Protein AF-A0A1V1NQB7-F1 (afdb_monomer)

Sequence (109 aa):
MIPRELTAVTQISINQ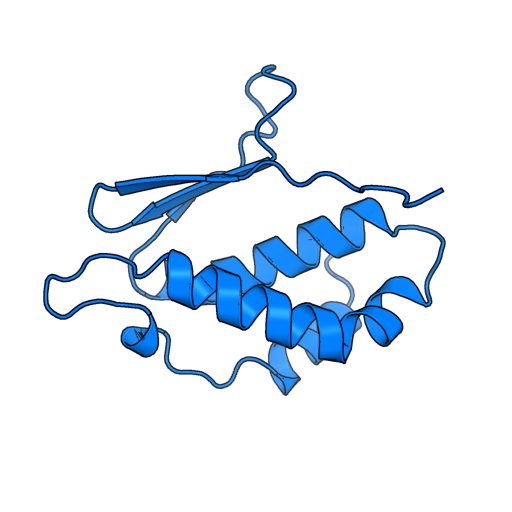NPAWYIHENGKLNIDKLLDEYIRFYKQHSEMITARKTYTEAAHHLFFMAWLQRIVNSGGIIEREYAAGLKRLDLCVRFSGEYFAFELKLSSKT

Mean predicted aligned err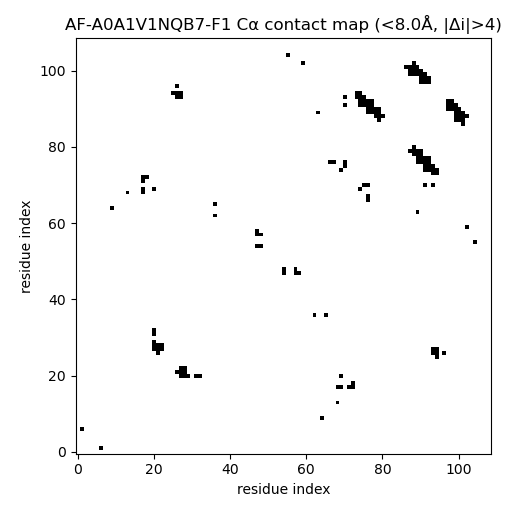or: 9.47 Å

Foldseek 3Di:
DPDVVLVVLLVPPPPDQLCVQADPVQDGVVVVLVVVVVVSCVVCVCVQCVPVPQNVVSVLVSVVSSVVNNVVVPKDKDAPPPDPPPFFGIWIGGPNDIDTDGDDDDDPD

Organism: NCBI:txid890399

Solvent-accessible surface area (backbone atoms only — not comparable to full-atom values): 6792 Å² total; per-residue (Å²): 132,83,58,70,66,63,52,48,60,53,64,76,72,64,86,68,68,50,69,78,40,43,44,97,88,63,40,73,39,58,68,62,50,50,53,52,46,54,55,51,44,72,76,46,42,66,78,65,49,69,53,76,88,48,47,70,63,48,54,52,53,49,53,50,58,61,48,49,56,50,26,77,73,74,33,45,78,48,68,52,84,80,67,88,59,96,69,47,60,39,33,39,40,40,78,91,43,78,48,80,41,62,86,76,90,76,81,85,124

Radius of gyration: 14.49 Å; Cα contacts (8 Å, |Δi|>4): 87; chains: 1; bounding box: 36×35×38 Å

Structure (mmCIF, N/CA/C/O backbone):
data_AF-A0A1V1NQB7-F1
#
_entry.id   AF-A0A1V1NQB7-F1
#
loop_
_atom_site.group_PDB
_atom_site.id
_atom_site.type_symbol
_atom_site.label_atom_id
_atom_site.label_alt_id
_atom_site.label_comp_id
_atom_site.label_asym_id
_atom_site.label_entity_id
_atom_site.label_seq_id
_atom_site.pdbx_PDB_ins_code
_atom_site.Cartn_x
_atom_site.Cartn_y
_atom_site.Cartn_z
_atom_site.occupancy
_atom_site.B_iso_or_equiv
_atom_site.auth_seq_id
_atom_site.auth_comp_id
_atom_site.auth_asym_id
_atom_site.auth_atom_id
_atom_site.pdbx_PDB_model_num
ATOM 1 N N . MET A 1 1 ? -3.564 -2.337 -20.878 1.00 35.06 1 MET A N 1
ATOM 2 C CA . MET A 1 1 ? -3.389 -3.805 -20.825 1.00 35.06 1 MET A CA 1
ATOM 3 C C . MET A 1 1 ? -2.202 -4.090 -19.914 1.00 35.06 1 MET A C 1
ATOM 5 O O . MET A 1 1 ? -1.137 -3.551 -20.185 1.00 35.06 1 MET A O 1
ATOM 9 N N . ILE A 1 2 ? -2.378 -4.819 -18.806 1.00 45.09 2 ILE A N 1
ATOM 10 C CA . ILE A 1 2 ? -1.243 -5.217 -17.950 1.00 45.09 2 ILE A CA 1
ATOM 11 C C . ILE A 1 2 ? -0.534 -6.392 -18.649 1.00 45.09 2 ILE A C 1
ATOM 13 O O . ILE A 1 2 ? -1.220 -7.338 -19.039 1.00 45.09 2 ILE A O 1
ATOM 17 N N . PRO A 1 3 ? 0.794 -6.350 -18.863 1.00 43.09 3 PRO A N 1
ATOM 18 C CA . PRO A 1 3 ? 1.521 -7.451 -19.489 1.00 43.09 3 PRO A CA 1
ATOM 19 C C . PRO A 1 3 ? 1.390 -8.748 -18.679 1.00 43.09 3 PRO A C 1
ATOM 21 O O . PRO A 1 3 ? 1.586 -8.739 -17.466 1.00 43.09 3 PRO A O 1
ATOM 24 N N . ARG A 1 4 ? 1.130 -9.876 -19.353 1.00 47.56 4 ARG A N 1
ATOM 25 C CA . ARG A 1 4 ? 0.975 -11.212 -18.736 1.00 47.56 4 ARG A CA 1
ATOM 26 C C . ARG A 1 4 ? 2.184 -11.653 -17.895 1.00 47.56 4 ARG A C 1
ATOM 28 O O . ARG A 1 4 ? 2.041 -12.456 -16.981 1.00 47.56 4 ARG A O 1
ATOM 35 N N . GLU A 1 5 ? 3.360 -11.089 -18.148 1.00 47.47 5 GLU A N 1
ATOM 36 C CA . GLU A 1 5 ? 4.559 -11.360 -17.349 1.00 47.47 5 GLU A CA 1
ATOM 37 C C . GLU A 1 5 ? 4.581 -10.627 -16.000 1.00 47.47 5 GLU A C 1
ATOM 39 O O . GLU A 1 5 ? 5.069 -11.186 -15.023 1.00 47.47 5 GLU A O 1
ATOM 44 N N . LEU A 1 6 ? 3.964 -9.440 -15.895 1.00 47.88 6 LEU A N 1
ATOM 45 C CA . LEU A 1 6 ? 3.713 -8.798 -14.595 1.00 47.88 6 LEU A CA 1
ATOM 46 C C . LEU A 1 6 ? 2.725 -9.625 -13.764 1.00 47.88 6 LEU A C 1
ATOM 48 O O . LEU A 1 6 ? 2.863 -9.711 -12.544 1.00 47.88 6 LEU A O 1
ATOM 52 N N . THR A 1 7 ? 1.765 -10.277 -14.427 1.00 49.12 7 THR A N 1
ATOM 53 C CA . THR A 1 7 ? 0.830 -11.215 -13.793 1.00 49.12 7 THR A CA 1
ATOM 54 C C . THR A 1 7 ? 1.547 -12.464 -13.274 1.00 49.12 7 THR A C 1
ATOM 56 O O . THR A 1 7 ? 1.274 -12.910 -12.170 1.00 49.12 7 THR A O 1
ATOM 59 N N . ALA A 1 8 ? 2.522 -12.999 -14.014 1.00 50.38 8 ALA A N 1
ATOM 60 C CA . ALA A 1 8 ? 3.279 -14.176 -13.583 1.00 50.38 8 ALA A CA 1
ATOM 61 C C . ALA A 1 8 ? 4.134 -13.905 -12.328 1.00 50.38 8 ALA A C 1
ATOM 63 O O . ALA A 1 8 ? 4.105 -14.698 -11.391 1.00 50.38 8 ALA A O 1
ATOM 64 N N . VAL A 1 9 ? 4.833 -12.763 -12.255 1.00 48.41 9 VAL A N 1
ATOM 65 C CA . VAL A 1 9 ? 5.627 -12.387 -11.064 1.00 48.41 9 VAL A CA 1
ATOM 66 C C . VAL A 1 9 ? 4.732 -12.145 -9.841 1.00 48.41 9 VAL A C 1
ATOM 68 O O . VAL A 1 9 ? 5.078 -12.535 -8.727 1.00 48.41 9 VAL A O 1
ATOM 71 N N . THR A 1 10 ? 3.549 -11.557 -10.041 1.00 51.31 10 THR A N 1
ATOM 72 C CA . THR A 1 10 ? 2.559 -11.388 -8.963 1.00 51.31 10 THR A CA 1
ATOM 73 C C . THR A 1 10 ? 1.970 -12.719 -8.491 1.00 51.31 10 THR A C 1
ATOM 75 O O . THR A 1 10 ? 1.690 -12.867 -7.307 1.00 51.31 10 THR A O 1
ATOM 78 N N . GLN A 1 11 ? 1.836 -13.717 -9.366 1.00 48.19 11 GLN A N 1
ATOM 79 C CA . GLN A 1 11 ? 1.293 -15.033 -9.010 1.00 48.19 11 GLN A CA 1
ATOM 80 C C . GLN A 1 11 ? 2.315 -15.961 -8.335 1.00 48.19 11 GLN A C 1
ATOM 82 O O . GLN A 1 11 ? 1.938 -16.751 -7.474 1.00 48.19 11 GLN A O 1
ATOM 87 N N . ILE A 1 12 ? 3.599 -15.870 -8.703 1.00 48.72 12 ILE A N 1
ATOM 88 C CA . ILE A 1 12 ? 4.652 -16.782 -8.218 1.00 48.72 12 ILE A CA 1
ATOM 89 C C . ILE A 1 12 ? 5.099 -16.452 -6.782 1.00 48.72 12 ILE A C 1
ATOM 91 O O . ILE A 1 12 ? 5.456 -17.363 -6.039 1.00 48.72 12 ILE A O 1
ATOM 95 N N . SER A 1 13 ? 5.038 -15.186 -6.352 1.00 49.91 13 SER A N 1
ATOM 96 C CA . SER A 1 13 ? 5.591 -14.770 -5.049 1.00 49.91 13 SER A CA 1
ATOM 97 C C . SER A 1 13 ? 4.565 -14.365 -3.982 1.00 49.91 13 SER A C 1
ATOM 99 O O . SER A 1 13 ? 4.937 -14.196 -2.821 1.00 49.91 13 SER A O 1
ATOM 101 N N . ILE A 1 14 ? 3.279 -14.213 -4.318 1.00 54.81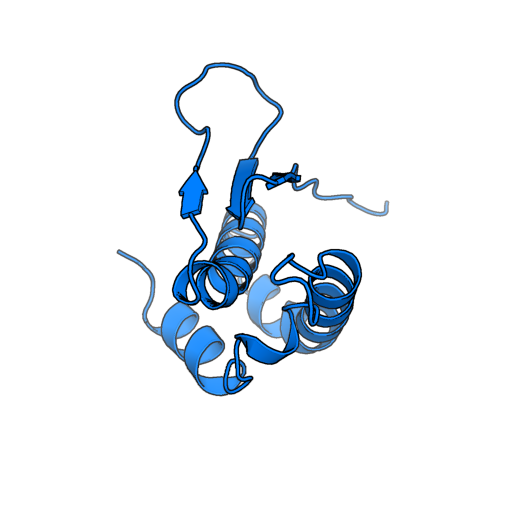 14 ILE A N 1
ATOM 102 C CA . ILE A 1 14 ? 2.262 -13.630 -3.420 1.00 54.81 14 ILE A CA 1
ATOM 103 C C . ILE A 1 14 ? 1.288 -14.710 -2.921 1.00 54.81 14 ILE A C 1
ATOM 105 O O . ILE A 1 14 ? 0.086 -14.640 -3.148 1.00 54.81 14 ILE A O 1
ATOM 109 N N . ASN A 1 15 ? 1.803 -15.727 -2.226 1.00 55.38 15 ASN A N 1
ATOM 110 C CA . ASN A 1 15 ? 0.985 -16.768 -1.578 1.00 55.38 15 ASN A CA 1
ATOM 111 C C . ASN A 1 15 ? 0.918 -16.582 -0.045 1.00 55.38 15 ASN A C 1
ATOM 113 O O . ASN A 1 15 ? 0.903 -17.542 0.719 1.00 55.38 15 ASN A O 1
ATOM 117 N N . GLN A 1 16 ? 0.969 -15.330 0.420 1.00 61.00 16 GLN A N 1
ATOM 118 C CA . GLN A 1 16 ? 0.914 -14.966 1.840 1.00 61.00 16 GLN A CA 1
ATOM 119 C C . GLN A 1 16 ? -0.508 -14.532 2.207 1.00 61.00 16 GLN A C 1
ATOM 121 O O . GLN A 1 16 ? -1.067 -13.655 1.547 1.00 61.00 16 GLN A O 1
ATOM 126 N N . ASN A 1 17 ? -1.079 -15.122 3.263 1.00 68.25 17 ASN A N 1
ATOM 127 C CA . ASN A 1 17 ? -2.411 -14.767 3.755 1.00 68.25 17 ASN A CA 1
ATOM 128 C C . ASN A 1 17 ? -2.413 -13.296 4.222 1.00 68.25 17 ASN A C 1
ATOM 130 O O . ASN A 1 17 ? -1.650 -12.954 5.130 1.00 68.25 17 ASN A O 1
ATOM 134 N N . PRO A 1 18 ? -3.265 -12.425 3.657 1.00 68.19 18 PRO A N 1
ATOM 135 C CA . PRO A 1 18 ? -3.325 -11.019 4.045 1.00 68.19 18 PRO A CA 1
ATOM 136 C C . PRO A 1 18 ? -3.576 -10.758 5.537 1.00 68.19 18 PRO A C 1
ATOM 138 O O . PRO A 1 18 ? -3.113 -9.741 6.054 1.00 68.19 18 PRO A O 1
ATOM 141 N N . ALA A 1 19 ? -4.236 -11.686 6.246 1.00 77.19 19 ALA A N 1
ATOM 142 C CA . ALA A 1 19 ? -4.452 -11.609 7.693 1.00 77.19 19 ALA A CA 1
ATOM 143 C C . ALA A 1 19 ? -3.138 -11.466 8.481 1.00 77.19 19 ALA A C 1
ATOM 145 O O . ALA A 1 19 ? -3.122 -10.928 9.582 1.00 77.19 19 ALA A O 1
ATOM 146 N N . TRP A 1 20 ? -2.010 -11.886 7.900 1.00 83.25 20 TRP A N 1
ATOM 147 C CA . TRP A 1 20 ? -0.693 -11.782 8.520 1.00 83.25 20 TRP A CA 1
ATOM 148 C C . TRP A 1 20 ? -0.202 -10.339 8.725 1.00 83.25 20 TRP A C 1
ATOM 150 O O . TRP A 1 20 ? 0.705 -10.112 9.533 1.00 83.25 20 TRP A O 1
ATOM 160 N N . TYR A 1 21 ? -0.779 -9.370 8.006 1.00 85.19 21 TYR A N 1
ATOM 161 C CA . TYR A 1 21 ? -0.472 -7.941 8.136 1.00 85.19 21 TYR A CA 1
ATOM 162 C C . TYR A 1 21 ? -1.465 -7.192 9.021 1.00 85.19 21 TYR A C 1
ATOM 164 O O . TYR A 1 21 ? -1.329 -5.985 9.175 1.00 85.19 21 TYR A O 1
ATOM 172 N N . ILE A 1 22 ? -2.453 -7.870 9.600 1.00 87.25 22 ILE A N 1
ATOM 173 C CA . ILE A 1 22 ? -3.478 -7.237 10.425 1.00 87.25 22 ILE A CA 1
ATOM 174 C C . ILE A 1 22 ? -3.157 -7.507 11.894 1.00 87.25 22 ILE A C 1
ATOM 176 O O . ILE A 1 22 ? -2.897 -8.642 12.290 1.00 87.25 22 ILE A O 1
ATOM 180 N N . HIS A 1 23 ? -3.120 -6.451 12.701 1.00 88.12 23 HIS A N 1
ATOM 181 C CA . HIS A 1 23 ? -3.011 -6.566 14.151 1.00 88.12 23 HIS A CA 1
ATOM 182 C C . HIS A 1 23 ? -4.298 -7.156 14.744 1.00 88.12 23 HIS A C 1
ATOM 184 O O . HIS A 1 23 ? -5.368 -7.064 14.149 1.00 88.12 23 HIS A O 1
ATOM 190 N N . GLU A 1 24 ? -4.230 -7.687 15.965 1.00 87.62 24 GLU A N 1
ATOM 191 C CA . GLU A 1 24 ? -5.406 -8.233 16.669 1.00 87.62 24 GLU A CA 1
ATOM 192 C C . GLU A 1 24 ? -6.542 -7.206 16.839 1.00 87.62 24 GLU A C 1
ATOM 194 O O . GLU A 1 24 ? -7.711 -7.572 16.907 1.00 87.62 24 GLU A O 1
ATOM 199 N N . ASN A 1 25 ? -6.214 -5.909 16.847 1.00 88.38 25 ASN A N 1
ATOM 200 C CA . ASN A 1 25 ? -7.179 -4.807 16.906 1.00 88.38 25 ASN A CA 1
ATOM 201 C C . ASN A 1 25 ? -7.810 -4.443 15.542 1.00 88.38 25 ASN A C 1
ATOM 203 O O . ASN A 1 25 ? -8.514 -3.439 15.454 1.00 88.38 25 ASN A O 1
ATOM 207 N N . GLY A 1 26 ? -7.532 -5.204 14.479 1.00 86.50 26 GLY A N 1
ATOM 208 C CA . GLY A 1 26 ? -8.066 -4.979 13.133 1.00 86.50 26 GLY A CA 1
ATOM 209 C C . GLY A 1 26 ? -7.344 -3.903 12.317 1.00 86.50 26 GLY A C 1
ATOM 210 O O . GLY A 1 26 ? -7.727 -3.656 11.175 1.00 86.50 26 GLY A O 1
ATOM 211 N N . LYS A 1 27 ? -6.297 -3.272 12.860 1.00 88.31 27 LYS A N 1
ATOM 212 C CA . LYS A 1 27 ? -5.500 -2.262 12.152 1.00 88.31 27 LYS A CA 1
ATOM 213 C C . LYS A 1 27 ? -4.415 -2.876 11.280 1.00 88.31 27 LYS A C 1
ATOM 215 O O . LYS A 1 27 ? -3.928 -3.977 11.544 1.00 88.31 27 LYS A O 1
ATOM 220 N N . LEU A 1 28 ? -3.998 -2.132 10.261 1.00 88.06 28 LEU A N 1
ATOM 221 C CA . LEU A 1 28 ? -2.927 -2.557 9.370 1.00 88.06 28 LEU A CA 1
ATOM 222 C C . LEU A 1 28 ? -1.560 -2.371 10.040 1.00 88.06 28 LEU A C 1
ATOM 224 O O . LEU A 1 28 ? -1.199 -1.269 10.440 1.00 88.06 28 LEU A O 1
ATOM 228 N N . ASN A 1 29 ? -0.765 -3.436 10.093 1.00 90.25 29 ASN A N 1
ATOM 229 C CA . ASN A 1 29 ? 0.648 -3.365 10.443 1.00 90.25 29 ASN A CA 1
ATOM 230 C C . ASN A 1 29 ? 1.448 -2.874 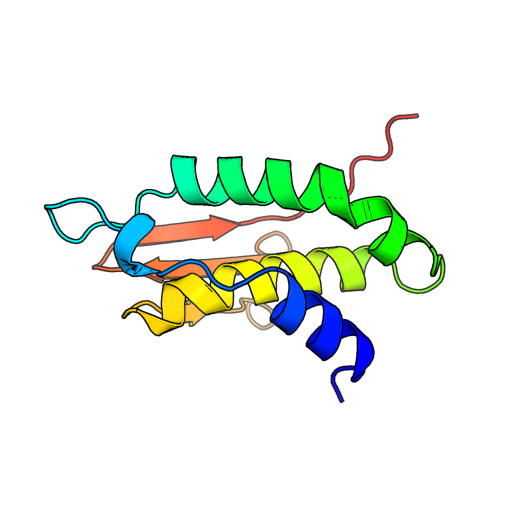9.230 1.00 90.25 29 ASN A C 1
ATOM 232 O O . ASN A 1 29 ? 1.963 -3.669 8.432 1.00 90.25 29 ASN A O 1
ATOM 236 N N . ILE A 1 30 ? 1.492 -1.551 9.064 1.00 87.00 30 ILE A N 1
ATOM 237 C CA . ILE A 1 30 ? 2.120 -0.927 7.900 1.00 87.00 30 ILE A CA 1
ATOM 238 C C . ILE A 1 30 ? 3.638 -1.122 7.873 1.00 87.00 30 ILE A C 1
ATOM 240 O O . ILE A 1 30 ? 4.193 -1.378 6.805 1.00 87.00 30 ILE A O 1
ATOM 244 N N . ASP A 1 31 ? 4.292 -1.099 9.033 1.00 90.12 31 ASP A N 1
ATOM 245 C CA . ASP A 1 31 ? 5.741 -1.279 9.134 1.00 90.12 31 ASP A CA 1
ATOM 246 C C . ASP A 1 31 ? 6.143 -2.663 8.617 1.00 90.12 31 ASP A C 1
ATOM 248 O O . ASP A 1 31 ? 6.963 -2.790 7.709 1.00 90.12 31 ASP A O 1
ATOM 252 N N . LYS A 1 32 ? 5.453 -3.714 9.078 1.00 89.25 32 LYS A N 1
ATOM 253 C CA . LYS A 1 32 ? 5.674 -5.085 8.600 1.00 89.25 32 LYS A CA 1
ATOM 254 C C . LYS A 1 32 ? 5.364 -5.244 7.111 1.00 89.25 32 LYS A C 1
ATOM 256 O O . LYS A 1 32 ? 6.040 -6.001 6.414 1.00 89.25 32 LYS A O 1
ATOM 261 N N . LEU A 1 33 ? 4.328 -4.569 6.607 1.00 87.62 33 LEU A N 1
ATOM 262 C CA . LEU A 1 33 ? 3.995 -4.584 5.181 1.00 87.62 33 LEU A CA 1
ATOM 263 C C . LEU A 1 33 ? 5.159 -4.047 4.345 1.00 87.62 33 LEU A C 1
ATOM 265 O O . LEU A 1 33 ? 5.511 -4.671 3.337 1.00 87.62 33 LEU A O 1
ATOM 269 N N . LEU A 1 34 ? 5.724 -2.906 4.747 1.00 88.44 34 LEU A N 1
ATOM 270 C CA . LEU A 1 34 ? 6.813 -2.235 4.043 1.00 88.44 34 LEU A CA 1
ATOM 271 C C . LEU A 1 34 ? 8.139 -2.986 4.183 1.00 88.44 34 LEU A C 1
ATOM 273 O O . LEU A 1 34 ? 8.857 -3.121 3.195 1.00 88.44 34 LEU A O 1
ATOM 277 N N . ASP A 1 35 ? 8.437 -3.546 5.352 1.00 90.00 35 ASP A N 1
ATOM 278 C CA . ASP A 1 35 ? 9.642 -4.355 5.557 1.00 90.00 35 ASP A CA 1
ATOM 279 C C . ASP A 1 35 ? 9.656 -5.590 4.651 1.00 90.00 35 ASP A C 1
ATOM 281 O O . ASP A 1 35 ? 10.645 -5.866 3.962 1.00 90.00 35 ASP A O 1
ATOM 285 N N . GLU A 1 36 ? 8.532 -6.308 4.581 1.00 87.81 36 GLU A N 1
ATOM 286 C CA . GLU A 1 36 ? 8.402 -7.450 3.677 1.00 87.81 36 GLU A CA 1
ATOM 287 C C . GLU A 1 36 ? 8.413 -7.010 2.207 1.00 87.81 36 GLU A C 1
ATOM 289 O O . GLU A 1 36 ? 8.978 -7.716 1.371 1.00 87.81 36 GLU A O 1
ATOM 294 N N . TYR A 1 37 ? 7.864 -5.829 1.882 1.00 85.75 37 TYR A N 1
ATOM 295 C CA . TYR A 1 37 ? 7.968 -5.267 0.532 1.00 85.75 37 TYR A CA 1
ATOM 296 C C . TYR A 1 37 ? 9.424 -5.040 0.147 1.00 85.75 37 TYR A C 1
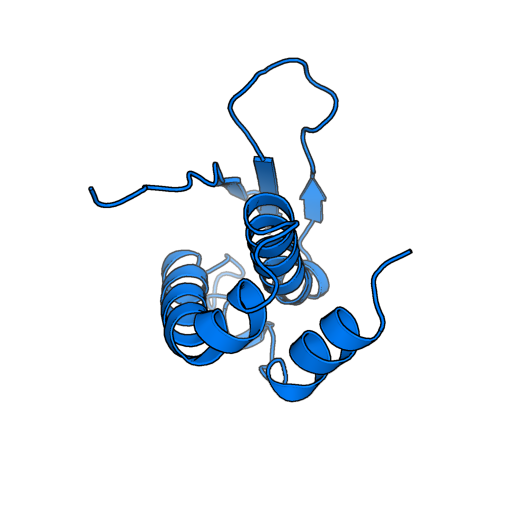ATOM 298 O O . TYR A 1 37 ? 9.846 -5.461 -0.923 1.00 85.75 37 TYR A O 1
ATOM 306 N N . ILE A 1 38 ? 10.208 -4.397 1.014 1.00 86.56 38 ILE A N 1
ATOM 307 C CA . ILE A 1 38 ? 11.615 -4.089 0.753 1.00 86.56 38 ILE A CA 1
ATOM 308 C C . ILE A 1 38 ? 12.421 -5.381 0.603 1.00 86.56 38 ILE A C 1
ATOM 310 O O . ILE A 1 38 ? 13.272 -5.466 -0.286 1.00 86.56 38 ILE A O 1
ATOM 314 N N . ARG A 1 39 ? 12.157 -6.397 1.437 1.00 87.00 39 ARG A N 1
ATOM 315 C CA . ARG A 1 39 ? 12.804 -7.713 1.325 1.00 87.00 39 ARG A CA 1
ATOM 316 C C . ARG A 1 39 ? 12.496 -8.363 -0.023 1.00 87.00 39 ARG A C 1
ATOM 318 O O . ARG A 1 39 ? 13.423 -8.722 -0.746 1.00 87.00 39 ARG A O 1
ATOM 325 N N . PHE A 1 40 ? 11.217 -8.437 -0.378 1.00 82.56 40 PHE A N 1
ATOM 326 C CA . PHE A 1 40 ? 10.755 -8.982 -1.650 1.00 82.56 40 PHE A CA 1
ATOM 327 C C . PHE A 1 40 ? 11.339 -8.213 -2.843 1.00 82.56 40 PHE A C 1
ATOM 329 O O . PHE A 1 40 ? 11.909 -8.791 -3.766 1.00 82.56 40 PHE A O 1
ATOM 336 N N . TYR A 1 41 ? 11.277 -6.888 -2.794 1.00 81.00 41 TYR A N 1
ATOM 337 C CA . TYR A 1 41 ? 11.789 -6.016 -3.834 1.00 81.00 41 TYR A CA 1
ATOM 338 C C . TYR A 1 41 ? 13.293 -6.226 -4.058 1.00 81.00 41 TYR A C 1
ATOM 340 O O . TYR A 1 41 ? 13.719 -6.422 -5.192 1.00 81.00 41 TYR A O 1
ATOM 348 N N . LYS A 1 42 ? 14.110 -6.294 -2.999 1.00 82.44 42 LYS A N 1
ATOM 349 C CA . LYS A 1 42 ? 15.551 -6.581 -3.124 1.00 82.44 42 LYS A CA 1
ATOM 350 C C . LYS A 1 42 ? 15.832 -7.930 -3.788 1.00 82.44 42 LYS A C 1
ATOM 352 O O . LYS A 1 42 ? 16.760 -8.015 -4.580 1.00 82.44 42 LYS A O 1
ATOM 357 N N . GLN A 1 43 ? 15.027 -8.953 -3.505 1.00 82.12 43 GLN A N 1
ATOM 358 C CA . GLN A 1 43 ? 15.207 -10.294 -4.070 1.00 82.12 43 GLN A CA 1
ATOM 359 C C . GLN A 1 43 ? 14.813 -10.394 -5.551 1.00 82.12 43 GLN A C 1
ATOM 361 O O . GLN A 1 43 ? 15.367 -11.222 -6.268 1.00 82.12 43 GLN A O 1
ATOM 366 N N . HIS A 1 44 ? 13.870 -9.569 -6.017 1.00 74.50 44 HIS A N 1
ATOM 367 C CA . HIS A 1 44 ? 13.275 -9.710 -7.354 1.00 74.50 44 HIS A CA 1
ATOM 368 C C . HIS A 1 44 ? 13.473 -8.494 -8.278 1.00 74.50 44 HIS A C 1
ATOM 370 O O . HIS A 1 44 ? 13.112 -8.549 -9.454 1.00 74.50 44 HIS A O 1
ATOM 376 N N . SER A 1 45 ? 14.066 -7.405 -7.781 1.00 70.00 45 SER A N 1
ATOM 377 C CA . SER A 1 45 ? 14.239 -6.142 -8.519 1.00 70.00 45 SER A CA 1
ATOM 378 C C . SER A 1 45 ? 15.050 -6.274 -9.810 1.00 70.00 45 SER A C 1
ATOM 380 O O . SER A 1 45 ? 14.743 -5.583 -10.780 1.00 70.00 45 SER A O 1
ATOM 382 N N . GLU A 1 46 ? 16.026 -7.180 -9.885 1.00 68.69 46 GLU A N 1
ATOM 383 C CA . GLU A 1 46 ? 16.829 -7.389 -11.101 1.00 68.69 46 GLU A CA 1
ATOM 384 C C . GLU A 1 46 ? 15.985 -7.920 -12.2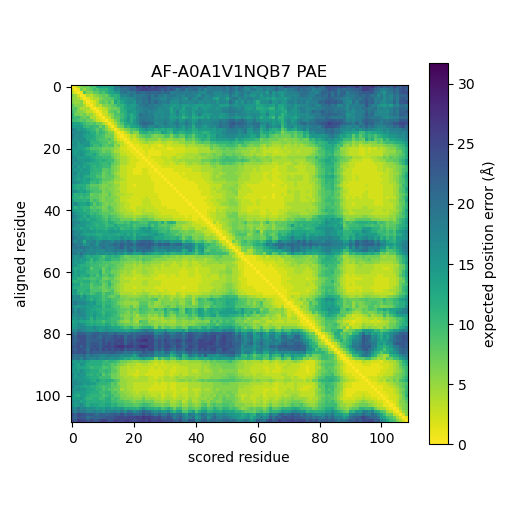69 1.00 68.69 46 GLU A C 1
ATOM 386 O O . GLU A 1 46 ? 16.096 -7.434 -13.394 1.00 68.69 46 GLU A O 1
ATOM 391 N N . MET A 1 47 ? 15.056 -8.844 -11.997 1.00 65.94 47 MET A N 1
ATOM 392 C CA . MET A 1 47 ? 14.121 -9.369 -13.000 1.00 65.94 47 MET A CA 1
ATOM 393 C C . MET A 1 47 ? 13.195 -8.271 -13.548 1.00 65.94 47 MET A C 1
ATOM 395 O O . MET A 1 47 ? 12.811 -8.289 -14.716 1.00 65.94 47 MET A O 1
ATOM 399 N N . ILE A 1 48 ? 12.852 -7.299 -12.701 1.00 62.38 48 ILE A N 1
ATOM 400 C CA . ILE A 1 48 ? 11.899 -6.223 -12.996 1.00 62.38 48 ILE A CA 1
ATOM 401 C C . ILE A 1 48 ? 12.584 -5.070 -13.743 1.00 62.38 48 ILE A C 1
ATOM 403 O O . ILE A 1 48 ? 12.004 -4.483 -14.655 1.00 62.38 48 ILE A O 1
ATOM 407 N N . THR A 1 49 ? 13.834 -4.766 -13.391 1.00 62.59 49 THR A N 1
ATOM 408 C CA . THR A 1 49 ? 14.624 -3.662 -13.961 1.00 62.59 49 THR A CA 1
ATOM 409 C C . THR A 1 49 ? 15.402 -4.039 -15.223 1.00 62.59 49 THR A C 1
ATOM 411 O O . THR A 1 49 ? 15.845 -3.146 -15.947 1.00 62.59 49 THR A O 1
ATOM 414 N N . ALA A 1 50 ? 15.505 -5.334 -15.554 1.00 60.94 50 ALA A N 1
ATOM 415 C CA . ALA A 1 50 ? 16.162 -5.825 -16.769 1.00 60.94 50 ALA A CA 1
ATOM 416 C C . ALA A 1 50 ? 15.619 -5.194 -18.071 1.00 60.94 50 ALA A C 1
ATOM 418 O O . ALA A 1 50 ? 16.334 -5.109 -19.071 1.00 60.94 50 ALA A O 1
ATOM 419 N N . ARG A 1 51 ? 14.375 -4.691 -18.074 1.00 57.97 51 ARG A N 1
ATOM 420 C CA . ARG A 1 51 ? 13.805 -3.920 -19.190 1.00 57.97 51 ARG A CA 1
ATOM 421 C C . ARG A 1 51 ? 13.959 -2.420 -18.919 1.00 57.97 51 ARG A C 1
ATOM 423 O O . ARG A 1 51 ? 13.063 -1.780 -18.374 1.00 57.97 51 ARG A O 1
ATOM 430 N N . LYS A 1 52 ? 15.097 -1.853 -19.342 1.00 54.34 52 LYS A N 1
ATOM 431 C CA . LYS A 1 52 ? 15.490 -0.437 -19.138 1.00 54.34 52 LYS A CA 1
ATOM 432 C C . LYS A 1 52 ? 14.474 0.613 -19.621 1.00 54.34 52 LYS A C 1
ATOM 434 O O . LYS A 1 52 ? 14.592 1.775 -19.255 1.00 54.34 52 LYS A O 1
ATOM 439 N N . THR A 1 53 ? 13.495 0.236 -20.440 1.00 54.03 53 THR A N 1
ATOM 440 C CA . THR A 1 53 ? 12.629 1.179 -21.160 1.00 54.03 53 THR A CA 1
ATOM 441 C C . THR A 1 53 ? 11.483 1.762 -20.318 1.00 54.03 53 THR A C 1
ATOM 443 O O . THR A 1 53 ? 10.936 2.789 -20.700 1.00 54.03 53 THR A O 1
ATOM 446 N N . TYR A 1 54 ? 11.118 1.159 -19.176 1.00 55.22 54 TYR A N 1
ATOM 447 C CA . TYR A 1 54 ? 9.961 1.598 -18.366 1.00 55.22 54 TYR A CA 1
ATOM 448 C C . TYR A 1 54 ? 10.186 1.463 -16.855 1.00 55.22 54 TYR A C 1
ATOM 450 O O . TYR A 1 54 ? 9.283 1.058 -16.122 1.00 55.22 54 TYR A O 1
ATOM 458 N N . THR A 1 55 ? 11.394 1.767 -16.379 1.00 65.69 55 THR A N 1
ATOM 459 C CA . THR A 1 55 ? 11.798 1.506 -14.991 1.00 65.69 55 THR A CA 1
ATOM 460 C C . THR A 1 55 ? 10.839 2.133 -13.980 1.00 65.69 55 THR A C 1
ATOM 462 O O . THR A 1 55 ? 10.272 1.410 -13.174 1.00 65.69 55 THR A O 1
ATOM 465 N N . GLU A 1 56 ? 10.571 3.435 -14.026 1.00 69.06 56 GLU A N 1
ATOM 466 C CA . GLU A 1 56 ? 9.718 4.114 -13.032 1.00 69.06 56 GLU A CA 1
ATOM 467 C C . GLU A 1 56 ? 8.290 3.554 -12.955 1.00 69.06 56 GLU A C 1
ATOM 469 O O . GLU A 1 56 ? 7.817 3.177 -11.882 1.00 69.06 56 GLU A O 1
ATOM 474 N N . ALA A 1 57 ? 7.636 3.396 -14.108 1.00 71.88 57 ALA A N 1
ATOM 475 C CA . ALA A 1 57 ? 6.305 2.805 -14.181 1.00 71.88 57 ALA A CA 1
ATOM 476 C C . ALA A 1 57 ? 6.293 1.350 -13.680 1.00 71.88 57 ALA A C 1
ATOM 478 O O . ALA A 1 57 ? 5.325 0.934 -13.046 1.00 71.88 57 ALA A O 1
ATOM 479 N N . ALA A 1 58 ? 7.362 0.581 -13.917 1.00 73.06 58 ALA A N 1
ATOM 480 C CA . ALA A 1 58 ? 7.486 -0.784 -13.416 1.00 73.06 58 ALA A CA 1
ATOM 481 C C . ALA A 1 58 ? 7.576 -0.829 -11.881 1.00 73.06 58 ALA A C 1
ATOM 483 O O . ALA A 1 58 ? 6.868 -1.624 -11.266 1.00 73.06 58 ALA A O 1
ATOM 484 N N . HIS A 1 59 ? 8.365 0.055 -11.257 1.00 77.69 59 HIS A N 1
ATOM 485 C CA . HIS A 1 59 ? 8.446 0.172 -9.793 1.00 77.69 59 HIS A CA 1
ATOM 486 C C . HIS A 1 59 ? 7.095 0.538 -9.178 1.00 77.69 59 HIS A C 1
ATOM 488 O O . HIS A 1 59 ? 6.651 -0.096 -8.219 1.00 77.69 59 HIS A O 1
ATOM 494 N N . HIS A 1 60 ? 6.414 1.522 -9.769 1.00 77.00 60 HIS A N 1
ATOM 495 C CA . HIS A 1 60 ? 5.097 1.950 -9.317 1.00 77.00 60 HIS A CA 1
ATOM 496 C C . HIS A 1 60 ? 4.060 0.824 -9.439 1.00 77.00 60 HIS A C 1
ATOM 498 O O . HIS A 1 60 ? 3.321 0.542 -8.495 1.00 77.00 60 HIS A O 1
ATOM 504 N N . LEU A 1 61 ? 4.018 0.130 -10.581 1.00 77.06 61 LEU A N 1
ATOM 505 C CA . LEU A 1 61 ? 3.122 -1.012 -10.788 1.00 77.06 61 LEU A CA 1
ATOM 506 C C . LEU A 1 61 ? 3.391 -2.144 -9.796 1.00 77.06 61 LEU A C 1
ATOM 508 O O . LEU A 1 61 ? 2.450 -2.779 -9.324 1.00 77.06 61 LEU A O 1
ATOM 512 N N . PHE A 1 62 ? 4.656 -2.381 -9.466 1.00 79.12 62 PHE A N 1
ATOM 513 C CA . PHE A 1 62 ? 5.045 -3.436 -8.546 1.00 79.12 62 PHE A CA 1
ATOM 514 C C . PHE A 1 62 ? 4.606 -3.145 -7.114 1.00 79.12 62 PHE A C 1
ATOM 516 O O . PHE A 1 62 ? 3.972 -3.988 -6.478 1.00 79.12 62 PHE A O 1
ATOM 523 N N . PHE A 1 63 ? 4.861 -1.928 -6.632 1.00 83.44 63 PHE A N 1
ATOM 524 C CA . PHE A 1 63 ? 4.386 -1.505 -5.320 1.00 83.44 63 PHE A CA 1
ATOM 525 C C . PHE A 1 63 ? 2.857 -1.512 -5.249 1.00 83.44 63 PHE A C 1
ATOM 527 O O . PHE A 1 63 ? 2.272 -1.981 -4.276 1.00 83.44 63 PHE A O 1
ATOM 534 N N . MET A 1 64 ? 2.185 -1.085 -6.318 1.00 80.50 64 MET A N 1
ATOM 535 C CA . MET A 1 64 ? 0.733 -1.132 -6.359 1.00 80.50 64 MET A CA 1
ATOM 536 C C . MET A 1 64 ? 0.187 -2.568 -6.305 1.00 80.50 64 MET A C 1
ATOM 538 O O . MET A 1 64 ? -0.753 -2.837 -5.557 1.00 80.50 64 MET A O 1
ATOM 542 N N . ALA A 1 65 ? 0.772 -3.501 -7.058 1.00 78.81 65 ALA A N 1
ATOM 543 C CA . ALA A 1 65 ? 0.386 -4.909 -6.997 1.00 78.81 65 ALA A CA 1
ATOM 544 C C . ALA A 1 65 ? 0.643 -5.513 -5.605 1.00 78.81 65 ALA A C 1
ATOM 546 O O . ALA A 1 65 ? -0.163 -6.297 -5.104 1.00 78.81 65 ALA A O 1
ATOM 547 N N . TRP A 1 66 ? 1.723 -5.091 -4.942 1.00 83.12 66 TRP A N 1
ATOM 548 C CA . TRP A 1 66 ? 1.997 -5.457 -3.557 1.00 83.12 66 TRP A CA 1
ATOM 549 C C . TRP A 1 66 ? 0.943 -4.928 -2.585 1.00 83.12 66 TRP A C 1
ATOM 551 O O . TRP A 1 66 ? 0.564 -5.637 -1.659 1.00 83.12 66 TRP A O 1
ATOM 561 N N . LEU A 1 67 ? 0.438 -3.710 -2.775 1.00 84.06 67 LEU A N 1
ATOM 562 C CA . LEU A 1 67 ? -0.624 -3.156 -1.934 1.00 84.06 67 LEU A CA 1
ATOM 563 C C . LEU A 1 67 ? -1.987 -3.801 -2.216 1.00 84.06 67 LEU A C 1
ATOM 565 O O . LEU A 1 67 ? -2.777 -3.972 -1.287 1.00 84.06 67 LEU A O 1
ATOM 569 N N . GLN A 1 68 ? -2.258 -4.219 -3.461 1.00 76.94 68 GLN A N 1
ATOM 570 C CA . GLN A 1 68 ? -3.524 -4.866 -3.836 1.00 76.94 68 GLN A CA 1
ATOM 571 C C . GLN A 1 68 ? -3.840 -6.102 -2.982 1.00 76.94 68 GLN A C 1
ATOM 573 O O . GLN A 1 68 ? -4.993 -6.314 -2.612 1.00 76.94 68 GLN A O 1
ATOM 578 N N . ARG A 1 69 ? -2.826 -6.880 -2.582 1.00 74.31 69 ARG A N 1
ATOM 579 C CA . ARG A 1 69 ? -3.024 -8.057 -1.715 1.00 74.31 69 ARG A CA 1
ATOM 580 C C . ARG A 1 69 ? -3.601 -7.702 -0.335 1.00 74.31 69 ARG A C 1
ATOM 582 O O . ARG A 1 69 ? -4.331 -8.498 0.242 1.00 74.31 69 ARG A O 1
ATOM 589 N N . ILE A 1 70 ? -3.277 -6.517 0.184 1.00 69.75 70 ILE A N 1
ATOM 590 C CA . ILE A 1 70 ? -3.661 -6.058 1.525 1.00 69.75 70 ILE A CA 1
ATOM 591 C C . ILE A 1 70 ? -5.092 -5.527 1.481 1.00 69.75 70 ILE A C 1
ATOM 593 O O . ILE A 1 70 ? -5.925 -5.881 2.310 1.00 69.75 70 ILE A O 1
ATOM 597 N N . VAL A 1 71 ? -5.403 -4.709 0.475 1.00 68.56 71 VAL A N 1
ATOM 598 C CA . VAL A 1 71 ? -6.739 -4.115 0.338 1.00 68.56 71 VAL A CA 1
ATOM 599 C C . VAL A 1 71 ? -7.817 -5.131 -0.013 1.00 68.56 71 VAL A C 1
ATOM 601 O O . VAL A 1 71 ? -8.949 -4.973 0.432 1.00 68.56 71 VAL A O 1
ATOM 604 N N . ASN A 1 72 ? -7.458 -6.245 -0.658 1.00 69.81 72 ASN A N 1
ATOM 605 C CA . ASN A 1 72 ? -8.362 -7.384 -0.835 1.00 69.81 72 ASN A CA 1
ATOM 606 C C . ASN A 1 72 ? -8.869 -7.976 0.500 1.00 69.81 72 ASN A C 1
ATOM 608 O O . ASN A 1 72 ? -9.753 -8.823 0.485 1.00 69.81 72 ASN A O 1
ATOM 612 N N . SER A 1 73 ? -8.340 -7.533 1.648 1.00 67.19 73 SER A N 1
ATOM 613 C CA . SER A 1 73 ? -8.765 -7.944 2.999 1.00 67.19 73 SER A CA 1
ATOM 614 C C . SER A 1 73 ? -9.524 -6.871 3.773 1.00 67.19 73 SER A C 1
ATOM 616 O O . SER A 1 73 ? -9.558 -6.905 4.999 1.00 67.19 73 SER A O 1
ATOM 618 N N . GLY A 1 74 ? -10.142 -5.923 3.063 1.00 71.56 74 GLY A N 1
ATOM 619 C CA . GLY A 1 74 ? -11.027 -4.908 3.650 1.00 71.56 74 GLY A CA 1
ATOM 620 C C . GLY A 1 74 ? -10.505 -3.472 3.575 1.00 71.56 74 GLY A C 1
ATOM 621 O O . GLY A 1 74 ? -11.039 -2.595 4.250 1.00 71.56 74 GLY A O 1
ATOM 622 N N . GLY A 1 75 ? -9.473 -3.220 2.767 1.00 78.62 75 GLY A N 1
ATOM 623 C CA . GLY A 1 75 ? -8.956 -1.878 2.498 1.00 78.62 75 GLY A CA 1
ATOM 624 C C . GLY A 1 75 ? -9.352 -1.353 1.121 1.00 78.62 75 GLY A C 1
ATOM 625 O O . GLY A 1 75 ? -9.934 -2.061 0.303 1.00 78.62 75 GLY A O 1
ATOM 626 N N . ILE A 1 76 ? -8.992 -0.103 0.842 1.00 77.88 76 ILE A N 1
ATOM 627 C CA . ILE A 1 76 ? -9.180 0.552 -0.456 1.00 77.88 76 ILE A CA 1
ATOM 628 C C . ILE A 1 76 ? -7.866 1.236 -0.842 1.00 77.88 76 ILE A C 1
ATOM 630 O O . ILE A 1 76 ? -7.237 1.880 -0.005 1.00 77.88 76 ILE A O 1
ATOM 634 N N . ILE A 1 77 ? -7.442 1.086 -2.102 1.00 76.81 77 ILE A N 1
ATOM 635 C CA . ILE A 1 77 ? -6.352 1.888 -2.678 1.00 76.81 77 ILE A CA 1
ATOM 636 C C . ILE A 1 77 ? -6.986 2.982 -3.518 1.00 76.81 77 ILE A C 1
ATOM 638 O O . ILE A 1 77 ? -7.643 2.700 -4.521 1.00 76.81 77 ILE A O 1
ATOM 642 N N . GLU A 1 78 ? -6.740 4.221 -3.136 1.00 75.69 78 GLU A N 1
ATOM 643 C CA . GLU A 1 78 ? -7.095 5.402 -3.902 1.00 75.69 78 GLU A CA 1
ATOM 644 C C . GLU A 1 78 ? -5.835 5.862 -4.649 1.00 75.69 78 GLU A C 1
ATOM 646 O O . GLU A 1 78 ? -4.770 6.058 -4.060 1.00 75.69 78 GLU A O 1
ATOM 651 N N . ARG A 1 79 ? -5.926 5.971 -5.980 1.00 70.06 79 ARG A N 1
ATOM 652 C CA . ARG A 1 79 ? -4.861 6.577 -6.786 1.00 70.06 79 ARG A CA 1
ATOM 653 C C . ARG A 1 79 ? -5.187 8.050 -6.964 1.00 70.06 79 ARG A C 1
ATOM 655 O O . ARG A 1 79 ? -6.130 8.376 -7.685 1.00 70.06 79 ARG A O 1
ATOM 662 N N . GLU A 1 80 ? -4.387 8.937 -6.397 1.00 64.25 80 GLU A N 1
ATOM 663 C CA . GLU A 1 80 ? -4.513 10.372 -6.659 1.00 64.25 80 GLU A CA 1
ATOM 664 C C . GLU A 1 80 ? -3.798 10.768 -7.958 1.00 64.25 80 GLU A C 1
ATOM 666 O O . GLU A 1 80 ? -2.962 11.659 -7.992 1.00 64.25 80 GLU A O 1
ATOM 671 N N . TYR A 1 81 ? -4.150 10.145 -9.085 1.00 50.00 81 TYR A N 1
ATOM 672 C CA . TYR A 1 81 ? -3.646 10.627 -10.378 1.00 50.00 81 TYR A CA 1
ATOM 673 C C . TYR A 1 81 ? -4.411 11.874 -10.877 1.00 50.00 81 TYR A C 1
ATOM 675 O O . TYR A 1 81 ? -3.997 12.517 -11.836 1.00 50.00 81 TYR A O 1
ATOM 683 N N . ALA A 1 82 ? -5.538 12.233 -10.243 1.00 44.53 82 ALA A N 1
ATOM 684 C CA . ALA A 1 82 ? -6.478 13.235 -10.759 1.00 44.53 82 ALA A CA 1
ATOM 685 C C . ALA A 1 82 ? -6.498 14.580 -10.005 1.00 44.53 82 ALA A C 1
ATOM 687 O O . ALA A 1 82 ? -7.162 15.508 -10.459 1.00 44.53 82 ALA A O 1
ATOM 688 N N . ALA A 1 83 ? -5.784 14.725 -8.886 1.00 46.72 83 ALA A N 1
ATOM 689 C CA . ALA A 1 83 ? -5.960 15.876 -7.997 1.00 46.72 83 ALA A CA 1
ATOM 690 C C . ALA A 1 83 ? -4.855 16.942 -8.089 1.00 46.72 83 ALA A C 1
ATOM 692 O O . ALA A 1 83 ? -4.648 17.657 -7.125 1.00 46.72 83 ALA A O 1
ATOM 693 N N . GLY A 1 84 ? -4.108 17.071 -9.195 1.00 46.69 84 GLY A N 1
ATOM 694 C CA . GLY A 1 84 ? -3.200 18.217 -9.436 1.00 46.69 84 GLY A CA 1
ATOM 695 C C . GLY A 1 84 ? -2.087 18.481 -8.394 1.00 46.69 84 GLY A C 1
ATOM 696 O O . GLY A 1 84 ? -1.299 19.414 -8.561 1.00 46.69 84 GLY A O 1
ATOM 697 N N . LEU A 1 85 ? -1.986 17.665 -7.345 1.00 46.78 85 LEU A N 1
ATOM 698 C CA . LEU A 1 85 ? -1.052 17.762 -6.233 1.00 46.78 85 LEU A CA 1
ATOM 699 C C . LEU A 1 85 ? 0.105 16.811 -6.535 1.00 46.78 85 LEU A C 1
ATOM 701 O O . LEU A 1 85 ? 0.037 15.612 -6.307 1.00 46.78 85 LEU A O 1
ATOM 705 N N . LYS A 1 86 ? 1.160 17.368 -7.129 1.00 48.62 86 LYS A N 1
ATOM 706 C CA . LYS A 1 86 ? 2.316 16.693 -7.749 1.00 48.62 86 LYS A CA 1
ATOM 707 C C . LYS A 1 86 ? 3.191 15.800 -6.830 1.00 48.62 86 LYS A C 1
ATOM 709 O O . LYS A 1 86 ? 4.395 15.747 -7.066 1.00 48.62 86 LYS A O 1
ATOM 714 N N . ARG A 1 87 ? 2.681 15.183 -5.754 1.00 52.62 87 ARG A N 1
ATOM 715 C CA . ARG A 1 87 ? 3.517 14.489 -4.745 1.00 52.62 87 ARG A CA 1
ATOM 716 C C . ARG A 1 87 ? 2.912 13.246 -4.077 1.00 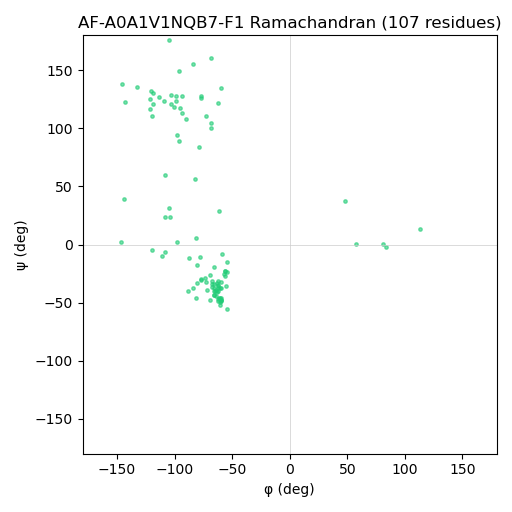52.62 87 ARG A C 1
ATOM 718 O O . ARG A 1 87 ? 3.565 12.701 -3.194 1.00 52.62 87 ARG A O 1
ATOM 725 N N . LEU A 1 88 ? 1.709 12.800 -4.444 1.00 57.12 88 LEU A N 1
ATOM 726 C CA . LEU A 1 88 ? 1.132 11.574 -3.881 1.00 57.12 88 LEU A CA 1
ATOM 727 C C . LEU A 1 88 ? 0.822 10.565 -4.983 1.00 57.12 88 LEU A C 1
ATOM 729 O O . LEU A 1 88 ? -0.026 10.814 -5.835 1.00 57.12 88 LEU A O 1
ATOM 733 N N . ASP A 1 89 ? 1.495 9.417 -4.948 1.00 70.56 89 ASP A N 1
ATOM 734 C CA . ASP A 1 89 ? 1.307 8.378 -5.960 1.00 70.56 89 ASP A CA 1
ATOM 735 C C . ASP A 1 89 ? 0.171 7.424 -5.569 1.00 70.56 89 ASP A C 1
ATOM 737 O O . ASP A 1 89 ? -0.637 7.022 -6.411 1.00 70.56 89 ASP A O 1
ATOM 741 N N . LEU A 1 90 ? 0.080 7.069 -4.279 1.00 80.56 90 LEU A N 1
ATOM 742 C CA . LEU A 1 90 ? -0.893 6.103 -3.760 1.00 80.56 90 LEU A CA 1
ATOM 743 C C . LEU A 1 90 ? -1.365 6.482 -2.350 1.00 80.56 90 LEU A C 1
ATOM 745 O O . LEU A 1 90 ? -0.558 6.819 -1.487 1.00 80.56 90 LEU A O 1
ATOM 749 N N . CYS A 1 91 ? -2.664 6.338 -2.095 1.00 84.00 91 CYS A N 1
ATOM 750 C CA . CYS A 1 91 ? -3.253 6.400 -0.762 1.00 84.00 91 CYS A CA 1
ATOM 751 C C . CYS A 1 91 ? -3.923 5.060 -0.438 1.00 84.00 91 CYS A C 1
ATOM 753 O O . CYS A 1 91 ? -4.691 4.527 -1.240 1.00 84.00 91 CYS A O 1
ATOM 755 N N . VAL A 1 92 ? -3.633 4.494 0.730 1.00 85.12 92 VAL A N 1
ATOM 756 C CA . VAL A 1 92 ? -4.301 3.292 1.236 1.00 85.12 92 VAL A CA 1
ATOM 757 C C . VAL A 1 92 ? -5.184 3.683 2.402 1.00 85.12 92 VAL A C 1
ATOM 759 O O . VAL A 1 92 ? -4.700 4.208 3.402 1.00 85.12 92 VAL A O 1
ATOM 762 N N . ARG A 1 93 ? -6.472 3.366 2.292 1.00 87.12 93 ARG A N 1
ATOM 763 C CA . ARG A 1 93 ? -7.433 3.474 3.383 1.00 87.12 93 ARG A CA 1
ATOM 764 C C . ARG A 1 93 ? -7.717 2.092 3.950 1.00 87.12 93 ARG A C 1
ATOM 766 O O . ARG A 1 93 ? -8.176 1.209 3.226 1.00 87.12 93 ARG A O 1
ATOM 773 N N . PHE A 1 94 ? -7.459 1.897 5.238 1.00 87.12 94 PHE A N 1
ATOM 774 C CA . PHE A 1 94 ? -7.657 0.611 5.905 1.00 87.12 94 PHE A CA 1
ATOM 775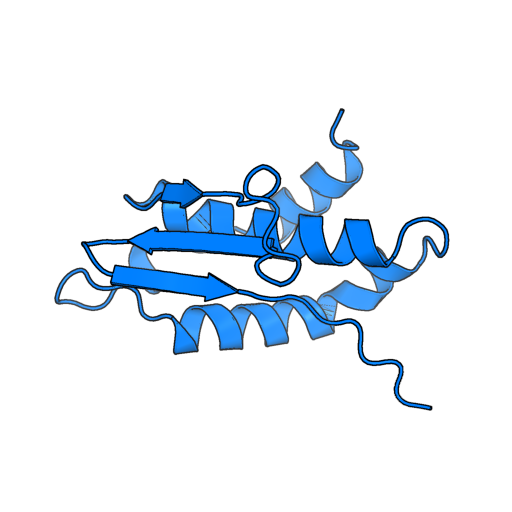 C C . PHE A 1 94 ? -8.161 0.823 7.331 1.00 87.12 94 PHE A C 1
ATOM 777 O O . PHE A 1 94 ? -7.519 1.515 8.108 1.00 87.12 94 PHE A O 1
ATOM 784 N N . SER A 1 95 ? -9.316 0.250 7.682 1.00 87.81 95 SER A N 1
ATOM 785 C CA . SER A 1 95 ? -9.897 0.345 9.035 1.00 87.81 95 SER A CA 1
ATOM 786 C C . SER A 1 95 ? -9.936 1.776 9.628 1.00 87.81 95 SER A C 1
ATOM 788 O O . SER A 1 95 ? -9.712 1.975 10.821 1.00 87.81 95 SER A O 1
ATOM 790 N N . GLY A 1 96 ? -10.214 2.787 8.795 1.00 85.62 96 GLY A N 1
ATOM 791 C CA . GLY A 1 96 ? -10.263 4.200 9.208 1.00 85.62 96 GLY A CA 1
ATOM 792 C C . GLY A 1 96 ? -8.909 4.924 9.240 1.00 85.62 96 GLY A C 1
ATOM 793 O O . GLY A 1 96 ? -8.882 6.124 9.500 1.00 85.62 96 GLY A O 1
ATOM 794 N N . GLU A 1 97 ? -7.808 4.233 8.940 1.00 87.25 97 GLU A N 1
ATOM 795 C CA . GLU A 1 97 ? -6.463 4.801 8.815 1.00 87.25 97 GLU A CA 1
ATOM 796 C C . GLU A 1 97 ? -6.131 5.116 7.354 1.00 87.25 97 GLU A C 1
ATOM 798 O O . GLU A 1 97 ? -6.611 4.441 6.438 1.00 87.25 97 GLU A O 1
ATOM 803 N N . TYR A 1 98 ? -5.306 6.145 7.153 1.00 87.62 98 TYR A N 1
ATOM 804 C CA . TYR A 1 98 ? -4.869 6.622 5.844 1.00 87.62 98 TYR A CA 1
ATOM 805 C C . TYR A 1 98 ? -3.347 6.554 5.763 1.00 87.62 98 TYR A C 1
ATOM 807 O O . TYR A 1 98 ? -2.651 7.143 6.590 1.00 87.62 98 TYR A O 1
ATOM 815 N N . PHE A 1 99 ? -2.839 5.867 4.746 1.00 86.56 99 PHE A N 1
ATOM 816 C CA . PHE A 1 99 ? -1.412 5.737 4.477 1.00 86.56 99 PHE A CA 1
ATOM 817 C C . PHE A 1 99 ? -1.106 6.313 3.100 1.00 86.56 99 PHE A C 1
ATOM 819 O O . PHE A 1 99 ? -1.510 5.767 2.074 1.00 86.56 99 PHE A O 1
ATOM 826 N N . ALA A 1 100 ? -0.402 7.437 3.098 1.00 85.94 100 ALA A N 1
ATOM 827 C CA . ALA A 1 100 ? 0.017 8.164 1.912 1.00 85.94 100 ALA A CA 1
ATOM 828 C C . ALA A 1 100 ? 1.431 7.726 1.499 1.00 85.94 100 ALA A C 1
ATOM 830 O O . ALA A 1 100 ? 2.351 7.759 2.316 1.00 85.94 100 ALA A O 1
ATOM 831 N N . PHE A 1 101 ? 1.607 7.343 0.234 1.00 83.00 101 PHE A N 1
ATOM 832 C CA . PHE A 1 101 ? 2.889 6.926 -0.328 1.00 83.00 101 PHE A CA 1
ATOM 833 C C . PHE A 1 101 ? 3.299 7.814 -1.502 1.00 83.00 101 PHE A C 1
ATOM 835 O O . PHE A 1 101 ? 2.533 8.042 -2.441 1.00 83.00 101 PHE A O 1
ATOM 842 N N . GLU A 1 102 ? 4.554 8.248 -1.459 1.00 82.69 102 GLU A N 1
ATOM 843 C CA . GLU A 1 102 ? 5.265 8.902 -2.554 1.00 82.69 102 GLU A CA 1
ATOM 844 C C . GLU A 1 102 ? 6.465 8.017 -2.912 1.00 82.69 102 GLU A C 1
ATOM 846 O O . GLU A 1 102 ? 7.311 7.719 -2.063 1.00 82.69 102 GLU A O 1
ATOM 851 N N . LEU A 1 103 ? 6.529 7.555 -4.157 1.00 76.88 103 LEU A N 1
ATOM 852 C CA . LEU A 1 103 ? 7.614 6.729 -4.663 1.00 76.88 103 LEU A CA 1
ATOM 853 C C . LEU A 1 103 ? 8.635 7.627 -5.355 1.00 76.88 103 LEU A C 1
ATOM 855 O O . LEU A 1 103 ? 8.361 8.247 -6.376 1.00 76.88 103 LEU A O 1
ATOM 859 N N . LYS A 1 104 ? 9.857 7.664 -4.825 1.00 74.00 104 LYS A N 1
ATOM 860 C CA . LYS A 1 104 ? 10.969 8.392 -5.444 1.00 74.00 104 LYS A CA 1
ATOM 861 C C . LYS A 1 104 ? 12.041 7.429 -5.910 1.00 74.00 104 LYS A C 1
ATOM 863 O O . LYS A 1 104 ? 12.579 6.652 -5.122 1.00 74.00 104 LYS A O 1
ATOM 868 N N . LEU A 1 105 ? 12.411 7.537 -7.182 1.00 67.19 105 LEU A N 1
ATOM 869 C CA . LEU A 1 105 ? 13.651 6.955 -7.673 1.00 67.19 105 LEU A CA 1
ATOM 870 C C . LEU A 1 105 ? 14.819 7.786 -7.140 1.00 67.19 105 LEU A C 1
ATOM 872 O O . LEU A 1 105 ? 15.033 8.922 -7.555 1.00 67.19 105 LEU A O 1
ATOM 876 N N . SER A 1 106 ? 15.595 7.215 -6.223 1.00 61.97 106 SER A N 1
ATOM 877 C CA . SER A 1 106 ? 16.913 7.750 -5.902 1.00 61.97 106 SER A CA 1
ATOM 878 C C . SER A 1 106 ? 17.933 7.086 -6.819 1.00 61.97 106 SER A C 1
ATOM 880 O O . SER A 1 106 ? 18.248 5.906 -6.673 1.00 61.97 106 SER A O 1
ATOM 882 N N . SER A 1 107 ? 18.448 7.851 -7.780 1.00 47.72 107 SER A N 1
ATOM 883 C CA . SER A 1 107 ? 19.731 7.539 -8.404 1.00 47.72 107 SER A CA 1
ATOM 884 C C . SER A 1 107 ? 20.802 7.760 -7.341 1.00 47.72 107 SER A C 1
ATOM 886 O O . SER A 1 107 ? 21.113 8.907 -7.020 1.00 47.72 107 SER A O 1
ATOM 888 N N . LYS A 1 108 ? 21.350 6.687 -6.764 1.00 45.22 108 LYS A N 1
ATOM 889 C CA . LYS A 1 108 ? 22.653 6.794 -6.102 1.00 45.22 108 LYS A CA 1
ATOM 890 C C . LYS A 1 108 ? 23.685 7.028 -7.205 1.00 45.22 108 LYS A C 1
ATOM 892 O O . LYS A 1 108 ? 24.027 6.088 -7.918 1.00 45.22 108 LYS A O 1
ATOM 897 N N . THR A 1 109 ? 24.077 8.288 -7.374 1.00 39.06 109 THR A N 1
ATOM 898 C CA . THR A 1 109 ? 25.284 8.686 -8.107 1.00 39.06 109 THR A CA 1
ATOM 899 C C . THR A 1 109 ? 26.512 8.352 -7.274 1.00 39.06 109 THR A C 1
ATOM 901 O O . THR A 1 109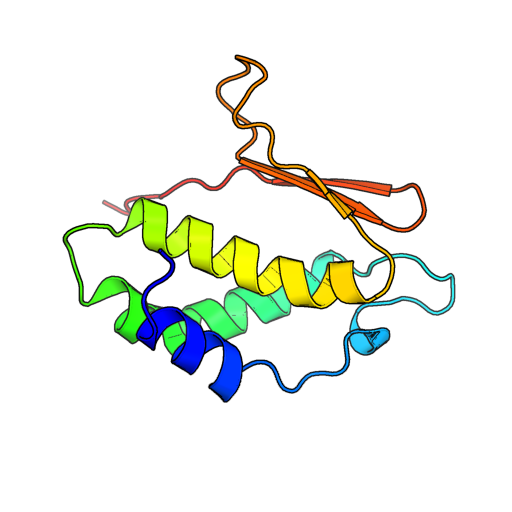 ? 26.428 8.509 -6.032 1.00 39.06 109 THR A O 1
#

pLDDT: mean 70.57, std 15.39, range [35.06, 90.25]

Nearest PDB structures (foldseek):
  7mi1-assembly1_A  TM=3.596E-01  e=3.895E+00  Saccharomyces cerevisiae
  8pqv-assembly1_A  TM=3.815E-01  e=6.503E+00  Homo sapiens
  4w8f-assembly3_B  TM=2.768E-01  e=7.393E+00  Saccharomyces cerevisiae S288C

Secondary structure (DSSP, 8-state):
---HHHHHHHHHH----GGGGB-TTS-B-HHHHHHHHHHHHHHHHHHHHTSGGGHHHHHHHHHHHHHHHHHTTTEEEE--SSS--TT-SEEEEETTEEEEE--------